Protein AF-A0A0P1EQ72-F1 (afdb_monomer)

Sequence (141 aa):
MHASHIEKLTSVGHQARLSSTFLGSDPQAQTVIGASVVSGPEPQHLLPGDLVRVVGQPTHDGIRAERLEAGLFAGAVGVVQVQGYYSEPQSSGLYKVLGSGLIAYSDQPEMIDPNTLVIRCGDGSGLIIVGSIDAFAQLGC

pLDDT: mean 71.51, std 16.47, range [27.61, 90.75]

Organism: NCBI:txid81569

Secondary structure (DSSP, 8-state):
----------SS---EEEEEEEEEE-TTS-EEETTEEEESSPPSS--TT-EEEEEEEE-SSEEEEEEEEE-SSSS----EEEEEEBPPPPTTSEEEBTTT--EEE-S-GGG--TTSEEEEEEETTEE-----TTS-SS---

Radius of gyration: 18.34 Å; Cα contacts (8 Å, |Δi|>4): 244; chains: 1; bounding box: 49×38×45 Å

Nearest PDB structures (foldseek):
  5doi-assembly4_H  TM=5.440E-01  e=5.039E+00  Tetrahymena thermophila
  6kz8-assembly2_B  TM=2.338E-01  e=7.023E+00  Arabidopsis thaliana

Foldseek 3Di:
DDDDDDDDPDDDFDWDKDKAFFQAADPVRFTDGPQAGEAADDDDDDDGQWIKMFIAGADPRHGDGPDIDTCPDVDRPFKDKDKAFKDQADPQQWIAGPPPPFIDGDPCSVPRDRPDIDIFMDGPNGTDDPPDPDPPPPDDD

Structure (mmCIF, N/CA/C/O backbone):
data_AF-A0A0P1EQ72-F1
#
_entry.id   AF-A0A0P1EQ72-F1
#
loop_
_atom_site.group_PDB
_atom_site.id
_atom_site.type_symbol
_atom_site.label_atom_id
_atom_site.label_alt_id
_atom_site.label_comp_id
_atom_site.label_asym_id
_atom_site.label_entity_id
_atom_site.label_seq_id
_atom_site.pdbx_PDB_ins_code
_atom_site.Cartn_x
_atom_site.Cartn_y
_atom_site.Cartn_z
_atom_site.occupancy
_atom_site.B_iso_or_equiv
_atom_site.auth_seq_id
_atom_site.auth_comp_id
_atom_site.auth_asym_id
_atom_site.auth_atom_id
_atom_site.pdbx_PDB_model_num
ATOM 1 N N . MET A 1 1 ? -13.780 -22.899 -19.562 1.00 32.88 1 MET A N 1
ATOM 2 C CA . MET A 1 1 ? -14.276 -23.155 -18.195 1.00 32.88 1 MET A CA 1
ATOM 3 C C . MET A 1 1 ? -14.200 -21.820 -17.463 1.00 32.88 1 MET A C 1
ATOM 5 O O . MET A 1 1 ? -13.111 -21.398 -17.107 1.00 32.88 1 MET A O 1
ATOM 9 N N . HIS A 1 2 ? -15.305 -21.072 -17.423 1.00 36.12 2 HIS A N 1
ATOM 10 C CA . HIS A 1 2 ? -15.363 -19.746 -16.801 1.00 36.12 2 HIS A CA 1
ATOM 11 C C . HIS A 1 2 ? -15.924 -19.873 -15.390 1.00 36.12 2 HIS A C 1
ATOM 13 O O . HIS A 1 2 ? -16.985 -20.464 -15.208 1.00 36.12 2 HIS A O 1
ATOM 19 N N . ALA A 1 3 ? -15.231 -19.285 -14.422 1.00 27.61 3 ALA A N 1
ATOM 20 C CA . ALA A 1 3 ? -15.772 -19.015 -13.102 1.00 27.61 3 ALA A CA 1
ATOM 21 C C . ALA A 1 3 ? -15.254 -17.647 -12.644 1.00 27.61 3 ALA A C 1
ATOM 23 O O . ALA A 1 3 ? -14.259 -17.543 -11.937 1.00 27.61 3 ALA A O 1
ATOM 24 N N . SER A 1 4 ? -15.924 -16.587 -13.090 1.00 31.20 4 SER A N 1
ATOM 25 C CA . SER A 1 4 ? -15.880 -15.297 -12.406 1.00 31.20 4 SER A CA 1
ATOM 26 C C . SER A 1 4 ? -17.220 -15.151 -11.703 1.00 31.20 4 SER A C 1
ATOM 28 O O . SER A 1 4 ? -18.251 -14.958 -12.344 1.00 31.20 4 SER A O 1
ATOM 30 N N . HIS A 1 5 ? -17.213 -15.340 -10.389 1.00 33.19 5 HIS A N 1
ATOM 31 C CA . HIS A 1 5 ? -18.367 -15.083 -9.543 1.00 33.19 5 HIS A CA 1
ATOM 32 C C . HIS A 1 5 ? -18.361 -13.593 -9.186 1.00 33.19 5 HIS A C 1
ATOM 34 O O . HIS A 1 5 ? -17.426 -13.119 -8.547 1.00 33.19 5 HIS A O 1
ATOM 40 N N . ILE A 1 6 ? -19.380 -12.851 -9.623 1.00 39.75 6 ILE A N 1
ATOM 41 C CA . ILE A 1 6 ? -19.658 -11.504 -9.115 1.00 39.75 6 ILE A CA 1
ATOM 42 C C . ILE A 1 6 ? -20.689 -11.679 -8.005 1.00 39.75 6 ILE A C 1
ATOM 44 O O . ILE A 1 6 ? -21.864 -11.932 -8.273 1.00 39.75 6 ILE A O 1
ATOM 48 N N . GLU A 1 7 ? -20.243 -11.573 -6.756 1.00 34.94 7 GLU A N 1
ATOM 49 C CA . GLU A 1 7 ? -21.139 -11.580 -5.606 1.00 34.94 7 GLU A CA 1
ATOM 50 C C . GLU A 1 7 ? -21.829 -10.215 -5.516 1.00 34.94 7 GLU A C 1
ATOM 52 O O . GLU A 1 7 ? -21.209 -9.177 -5.279 1.00 34.94 7 GLU A O 1
ATOM 57 N N . LYS A 1 8 ? -23.136 -10.200 -5.782 1.00 35.34 8 LYS A N 1
ATOM 58 C CA . LYS A 1 8 ? -23.970 -9.009 -5.645 1.00 35.34 8 LYS A CA 1
ATOM 59 C C . LYS A 1 8 ? -24.238 -8.821 -4.151 1.00 35.34 8 LYS A C 1
ATOM 61 O O . LYS A 1 8 ? -25.035 -9.564 -3.587 1.00 35.34 8 LYS A O 1
ATOM 66 N N . LEU A 1 9 ? -23.561 -7.860 -3.520 1.00 39.28 9 LEU A N 1
ATOM 67 C CA . LEU A 1 9 ? -23.727 -7.529 -2.099 1.00 39.28 9 LEU A CA 1
ATOM 68 C C . LEU A 1 9 ? -25.154 -7.016 -1.847 1.00 39.28 9 LEU A C 1
ATOM 70 O O . LEU A 1 9 ? -25.460 -5.833 -1.997 1.00 39.28 9 LEU A O 1
ATOM 74 N N . THR A 1 10 ? -26.066 -7.936 -1.534 1.00 40.81 10 THR A N 1
ATOM 75 C CA . THR A 1 10 ? -27.418 -7.623 -1.076 1.00 40.81 10 THR A CA 1
ATOM 76 C C . THR A 1 10 ? -27.347 -7.156 0.371 1.00 40.81 10 THR A C 1
ATOM 78 O O . THR A 1 10 ? -26.857 -7.874 1.240 1.00 40.81 10 THR A O 1
ATOM 81 N N . SER A 1 11 ? -27.846 -5.945 0.605 1.00 50.28 11 SER A N 1
ATOM 82 C CA . SER A 1 11 ? -27.813 -5.182 1.851 1.00 50.28 11 SER A CA 1
ATOM 83 C C . SER A 1 11 ? -28.295 -5.951 3.091 1.00 50.28 11 SER A C 1
ATOM 85 O O . SER A 1 11 ? -29.464 -5.858 3.468 1.00 50.28 11 SER A O 1
ATOM 87 N N . VAL A 1 12 ? -27.386 -6.648 3.776 1.00 46.81 12 VAL A N 1
ATOM 88 C CA . VAL A 1 12 ? -27.588 -7.118 5.155 1.00 46.81 12 VAL A CA 1
ATOM 89 C C . VAL A 1 12 ? -26.244 -7.073 5.901 1.00 46.81 12 VAL A C 1
ATOM 91 O O . VAL A 1 12 ? -25.397 -7.942 5.721 1.00 46.81 12 VAL A O 1
ATOM 94 N N . GLY A 1 13 ? -26.030 -6.017 6.698 1.00 52.97 13 GLY A N 1
ATOM 95 C CA . GLY A 1 13 ? -25.017 -5.929 7.769 1.00 52.97 13 GLY A CA 1
ATOM 96 C C . GLY A 1 13 ? -23.598 -6.405 7.432 1.00 52.97 13 GLY A C 1
ATOM 97 O O . GLY A 1 13 ? -23.091 -7.317 8.081 1.00 52.97 13 GLY A O 1
ATOM 98 N N . HIS A 1 14 ? -22.962 -5.839 6.406 1.00 61.56 14 HIS A N 1
ATOM 99 C CA . HIS A 1 14 ? -21.649 -6.305 5.961 1.00 61.56 14 HIS A CA 1
ATOM 100 C C . HIS A 1 14 ? -20.539 -5.857 6.912 1.00 61.56 14 HIS A C 1
ATOM 102 O O . HIS A 1 14 ? -20.128 -4.700 6.911 1.00 61.56 14 HIS A O 1
ATOM 108 N N . GLN A 1 15 ? -20.037 -6.809 7.698 1.00 73.81 15 GLN A N 1
ATOM 109 C CA . GLN A 1 15 ? -18.789 -6.664 8.434 1.00 73.81 15 GLN A CA 1
ATOM 110 C C . GLN A 1 15 ? -17.645 -6.439 7.429 1.00 73.81 15 GLN A C 1
ATOM 112 O O . GLN A 1 15 ? -17.356 -7.296 6.592 1.00 73.81 15 GLN A O 1
ATOM 117 N N . ALA A 1 16 ? -17.004 -5.279 7.499 1.00 77.19 16 ALA A N 1
ATOM 118 C CA . ALA A 1 16 ? -15.842 -4.920 6.709 1.00 77.19 16 ALA A CA 1
ATOM 119 C C . ALA A 1 16 ? -14.574 -5.584 7.262 1.00 77.19 16 ALA A C 1
ATOM 121 O O . ALA A 1 16 ? -14.404 -5.752 8.475 1.00 77.19 16 ALA A O 1
ATOM 122 N N . ARG A 1 17 ? -13.673 -5.964 6.352 1.00 79.56 17 ARG A N 1
ATOM 123 C CA . ARG A 1 17 ? -12.369 -6.556 6.665 1.00 79.56 17 ARG A CA 1
ATOM 124 C C . ARG A 1 17 ? -11.284 -5.837 5.873 1.00 79.56 17 ARG A C 1
ATOM 126 O O . ARG A 1 17 ? -11.431 -5.657 4.669 1.00 79.56 17 ARG A O 1
ATOM 133 N N . LEU A 1 18 ? -10.205 -5.466 6.549 1.00 74.62 18 LEU A N 1
ATOM 134 C CA . LEU A 1 18 ? -9.045 -4.776 5.989 1.00 74.62 18 LEU A CA 1
ATOM 135 C C . LEU A 1 18 ? -7.782 -5.493 6.461 1.00 74.62 18 LEU A C 1
ATOM 137 O O . LEU A 1 18 ? -7.637 -5.722 7.654 1.00 74.62 18 LEU A O 1
ATOM 141 N N . SER A 1 19 ? -6.872 -5.821 5.549 1.00 79.44 19 SER A N 1
ATOM 142 C CA . SER A 1 19 ? -5.529 -6.303 5.885 1.00 79.44 19 SER A CA 1
ATOM 143 C C . SER A 1 19 ? -4.524 -5.380 5.220 1.00 79.44 19 SER A C 1
ATOM 145 O O . SER A 1 19 ? -4.486 -5.319 3.993 1.00 79.44 19 SER A O 1
ATOM 147 N N . SER A 1 20 ? -3.761 -4.625 6.004 1.00 76.25 20 SER A N 1
ATOM 148 C CA . SER A 1 20 ? -2.787 -3.672 5.472 1.00 76.25 20 SER A CA 1
ATOM 149 C C . SER A 1 20 ? -1.744 -3.301 6.523 1.00 76.25 20 SER A C 1
ATOM 151 O O . SER A 1 20 ? -1.845 -3.670 7.692 1.00 76.25 20 SER A O 1
ATOM 153 N N . THR A 1 21 ? -0.729 -2.568 6.092 1.00 73.31 21 THR A N 1
ATOM 154 C CA . THR A 1 21 ? 0.345 -2.054 6.934 1.00 73.31 21 THR A CA 1
ATOM 155 C C . THR A 1 21 ? -0.124 -0.861 7.765 1.00 73.31 21 THR A C 1
ATOM 157 O O . THR A 1 21 ? -0.802 0.033 7.250 1.00 73.31 21 THR A O 1
ATOM 160 N N . PHE A 1 22 ? 0.248 -0.830 9.042 1.00 76.56 22 PHE A N 1
ATOM 161 C CA . PHE A 1 22 ? 0.115 0.339 9.901 1.00 76.56 22 PHE A CA 1
ATOM 162 C C . PHE A 1 22 ? 1.193 1.364 9.543 1.00 76.56 22 PHE A C 1
ATOM 164 O O . PHE A 1 22 ? 2.381 1.047 9.545 1.00 76.56 22 PHE A O 1
ATOM 171 N N . LEU A 1 23 ? 0.787 2.592 9.223 1.00 70.88 23 LEU A N 1
ATOM 172 C CA . LEU A 1 23 ? 1.709 3.661 8.812 1.00 70.88 23 LEU A CA 1
ATOM 173 C C . LEU A 1 23 ? 1.938 4.709 9.911 1.00 70.88 23 LEU A C 1
ATOM 175 O O . LEU A 1 23 ? 2.716 5.639 9.717 1.00 70.88 23 LEU A O 1
ATOM 179 N N . GLY A 1 24 ? 1.290 4.551 11.066 1.00 75.12 24 GLY A N 1
ATOM 180 C CA . GLY A 1 24 ? 1.225 5.568 12.111 1.00 75.12 24 GLY A CA 1
ATOM 181 C C . GLY A 1 24 ? -0.145 6.240 12.171 1.00 75.12 24 GLY A C 1
ATOM 182 O O . GLY A 1 24 ? -1.110 5.805 11.535 1.00 75.12 24 GLY A O 1
ATOM 183 N N . SER A 1 25 ? -0.224 7.304 12.966 1.00 77.12 25 SER A N 1
ATOM 184 C CA . SER A 1 25 ? -1.411 8.152 13.016 1.00 77.12 25 SER A CA 1
ATOM 185 C C . SER A 1 25 ? -1.347 9.253 11.960 1.00 77.12 25 SER A C 1
ATOM 187 O O . SER A 1 25 ? -0.264 9.724 11.607 1.00 77.12 25 SER A O 1
ATOM 189 N N . ASP A 1 26 ? -2.503 9.685 11.467 1.00 76.50 26 ASP A N 1
ATOM 190 C CA . ASP A 1 26 ? -2.605 10.844 10.583 1.00 76.50 26 ASP A CA 1
ATOM 191 C C . ASP A 1 26 ? -2.325 12.171 11.337 1.00 76.50 26 ASP A C 1
ATOM 193 O O . ASP A 1 26 ? -2.158 12.181 12.564 1.00 76.50 26 ASP A O 1
ATOM 197 N N . PRO A 1 27 ? -2.292 13.327 10.644 1.00 73.69 27 PRO A N 1
ATOM 198 C CA . PRO A 1 27 ? -2.121 14.632 11.290 1.00 73.69 27 PRO A CA 1
ATOM 199 C C . PRO A 1 27 ? -3.219 15.002 12.305 1.00 73.69 27 PRO A C 1
ATOM 201 O O . PRO A 1 27 ? -3.039 15.947 13.071 1.00 73.69 27 PRO A O 1
ATOM 204 N N . GLN A 1 28 ? -4.349 14.289 12.312 1.00 81.12 28 GLN A N 1
ATOM 205 C CA . GLN A 1 28 ? -5.457 14.440 13.260 1.00 81.12 28 GLN A CA 1
ATOM 206 C C . GLN A 1 28 ? -5.383 13.417 14.411 1.00 81.12 28 GLN A C 1
ATOM 208 O O . GLN A 1 28 ? -6.327 13.304 15.193 1.00 81.12 28 GLN A O 1
ATOM 213 N N . ALA A 1 29 ? -4.257 12.705 14.536 1.00 78.38 29 ALA A N 1
ATOM 214 C CA . ALA A 1 29 ? -3.998 11.651 15.512 1.00 78.38 29 ALA A CA 1
ATOM 215 C C . ALA A 1 29 ? -4.909 10.410 15.387 1.00 78.38 29 ALA A C 1
ATOM 217 O O . ALA A 1 29 ? -5.016 9.623 16.327 1.00 78.38 29 ALA A O 1
ATOM 218 N N . GLN A 1 30 ? -5.526 10.184 14.228 1.00 81.50 30 GLN A N 1
ATOM 219 C CA . GLN A 1 30 ? -6.320 8.991 13.939 1.00 81.50 30 GLN A CA 1
ATOM 220 C C . GLN A 1 30 ? -5.427 7.837 13.486 1.00 81.50 30 GLN A C 1
ATOM 222 O O . GLN A 1 30 ? -4.501 8.033 12.706 1.00 81.50 30 GLN A O 1
ATOM 227 N N . THR A 1 31 ? -5.720 6.614 13.934 1.00 81.62 31 THR A N 1
ATOM 228 C CA . THR A 1 31 ? -4.999 5.412 13.485 1.00 81.62 31 THR A CA 1
ATOM 229 C C . THR A 1 31 ? -5.295 5.144 12.010 1.00 81.62 31 THR A C 1
ATOM 231 O O . THR A 1 31 ? -6.457 4.974 11.633 1.00 81.62 31 THR A O 1
ATOM 234 N N . VAL A 1 32 ? -4.249 5.052 11.182 1.00 81.00 32 VAL A N 1
ATOM 235 C CA . VAL A 1 32 ? -4.376 4.745 9.751 1.00 81.00 32 VAL A CA 1
ATOM 236 C C . VAL A 1 32 ? -3.704 3.417 9.426 1.00 81.00 32 VAL A C 1
ATOM 238 O O . VAL A 1 32 ? -2.525 3.191 9.707 1.00 81.00 32 VAL A O 1
ATOM 241 N N . ILE A 1 33 ? -4.473 2.527 8.800 1.00 77.38 33 ILE A N 1
ATOM 242 C CA . ILE A 1 33 ? -4.000 1.232 8.307 1.00 77.38 33 ILE A CA 1
ATOM 243 C C . ILE A 1 33 ? -4.233 1.211 6.793 1.00 77.38 33 ILE A C 1
ATOM 245 O O . ILE A 1 33 ? -5.367 1.289 6.319 1.00 77.38 33 ILE A O 1
ATOM 249 N N . GLY A 1 34 ? -3.147 1.166 6.016 1.00 75.69 34 GLY A N 1
ATOM 250 C CA . GLY A 1 34 ? -3.189 1.419 4.573 1.00 75.69 34 GLY A CA 1
ATOM 251 C C . GLY A 1 34 ? -3.650 2.841 4.253 1.00 75.69 34 GLY A C 1
ATOM 252 O O . GLY A 1 34 ? -2.966 3.802 4.584 1.00 75.69 34 GLY A O 1
ATOM 253 N N . ALA A 1 35 ? -4.812 2.963 3.608 1.00 74.06 35 ALA A N 1
ATOM 254 C CA . ALA A 1 35 ? -5.450 4.240 3.271 1.00 74.06 35 ALA A CA 1
ATOM 255 C C . ALA A 1 35 ? -6.801 4.440 3.985 1.00 74.06 35 ALA A C 1
ATOM 257 O O . ALA A 1 35 ? -7.599 5.278 3.573 1.00 74.06 35 ALA A O 1
ATOM 258 N N . SER A 1 36 ? -7.095 3.641 5.015 1.00 76.44 36 SER A N 1
ATOM 259 C CA . SER A 1 36 ? -8.369 3.692 5.736 1.00 76.44 36 SER A CA 1
ATOM 260 C C . SER A 1 36 ? -8.176 4.194 7.160 1.00 76.44 36 SER A C 1
ATOM 262 O O . SER A 1 36 ? -7.288 3.720 7.875 1.00 76.44 36 SER A O 1
ATOM 264 N N . VAL A 1 37 ? -9.054 5.107 7.584 1.00 84.44 37 VAL A N 1
ATOM 265 C CA . VAL A 1 37 ? -9.148 5.523 8.984 1.00 84.44 37 VAL A CA 1
ATOM 266 C C . VAL A 1 37 ? -9.739 4.373 9.788 1.00 84.44 37 VAL A C 1
ATOM 268 O O . VAL A 1 37 ? -10.822 3.863 9.476 1.00 84.44 37 VAL A O 1
ATOM 271 N N . VAL A 1 38 ? -9.030 3.959 10.833 1.00 83.81 38 VAL A N 1
ATOM 272 C CA . VAL A 1 38 ? -9.477 2.905 11.739 1.00 83.81 38 VAL A CA 1
ATOM 273 C C . VAL A 1 38 ? -9.830 3.525 13.081 1.00 83.81 38 VAL A C 1
ATOM 275 O O . VAL A 1 38 ? -8.996 4.115 13.759 1.00 83.81 38 VAL A O 1
ATOM 278 N N . SER A 1 39 ? -11.098 3.389 13.458 1.00 86.25 39 SER A N 1
ATOM 279 C CA . SER A 1 39 ? -11.637 3.858 14.740 1.00 86.25 39 SER A CA 1
ATOM 280 C C . SER A 1 39 ? -12.046 2.673 15.615 1.00 86.25 39 SER A C 1
ATOM 282 O O . SER A 1 39 ? -12.359 1.609 15.088 1.00 86.25 39 SER A O 1
ATOM 284 N N . GLY A 1 40 ? -12.086 2.839 16.938 1.00 84.31 40 GLY A N 1
ATOM 285 C CA . GLY A 1 40 ? -12.459 1.773 17.878 1.00 84.31 40 GLY A CA 1
ATOM 286 C C . GLY A 1 40 ? -11.288 1.374 18.785 1.00 84.31 40 GLY A C 1
ATOM 287 O O . GLY A 1 40 ? -10.700 2.275 19.379 1.00 84.31 40 GLY A O 1
ATOM 288 N N . PRO A 1 41 ? -10.973 0.074 18.961 1.00 75.12 41 PRO A N 1
ATOM 289 C CA . PRO A 1 41 ? -9.883 -0.363 19.826 1.00 75.12 41 PRO A CA 1
ATOM 290 C C . PRO A 1 41 ? -8.548 0.224 19.363 1.00 75.12 41 PRO A C 1
ATOM 292 O O . PRO A 1 41 ? -8.126 0.006 18.226 1.00 75.12 41 PRO A O 1
ATOM 295 N N . GLU A 1 42 ? -7.887 0.947 20.266 1.00 71.88 42 GLU A N 1
ATOM 296 C CA . GLU A 1 42 ? -6.559 1.490 20.012 1.00 71.88 42 GLU A CA 1
ATOM 297 C C . GLU A 1 42 ? -5.509 0.375 20.092 1.00 71.88 42 GLU A C 1
ATOM 299 O O . GLU A 1 42 ? -5.443 -0.351 21.093 1.00 71.88 42 GLU A O 1
ATOM 304 N N . PRO A 1 43 ? -4.682 0.215 19.052 1.00 69.81 43 PRO A N 1
ATOM 305 C CA . PRO A 1 43 ? -3.618 -0.765 19.073 1.00 69.81 43 PRO A CA 1
ATOM 306 C C . PRO A 1 43 ? -2.534 -0.382 20.086 1.00 69.81 43 PRO A C 1
ATOM 308 O O . PRO A 1 43 ? -1.909 0.672 19.989 1.00 69.81 43 PRO A O 1
ATOM 311 N N . GLN A 1 44 ? -2.258 -1.279 21.030 1.00 68.00 44 GLN A N 1
ATOM 312 C CA . GLN A 1 44 ? -1.105 -1.167 21.918 1.00 68.00 44 GLN A CA 1
ATOM 313 C C . GLN A 1 44 ? 0.074 -1.889 21.256 1.00 68.00 44 GLN A C 1
ATOM 315 O O . GLN A 1 44 ? -0.063 -3.041 20.855 1.00 68.00 44 GLN A O 1
ATOM 320 N N . HIS A 1 45 ? 1.223 -1.215 21.147 1.00 71.94 45 HIS A N 1
ATOM 321 C CA . HIS A 1 45 ? 2.481 -1.759 20.605 1.00 71.94 45 HIS A CA 1
ATOM 322 C C . HIS A 1 45 ? 2.577 -1.952 19.081 1.00 71.94 45 HIS A C 1
ATOM 324 O O . HIS A 1 45 ? 3.450 -2.693 18.642 1.00 71.94 45 HIS A O 1
ATOM 330 N N . LEU A 1 46 ? 1.753 -1.278 18.271 1.00 76.56 46 LEU A N 1
ATOM 331 C CA . LEU A 1 46 ? 2.015 -1.233 16.829 1.00 76.56 46 LEU A CA 1
ATOM 332 C C . LEU A 1 46 ? 3.170 -0.288 16.501 1.00 76.56 46 LEU A C 1
ATOM 334 O O . LEU A 1 46 ? 3.216 0.852 16.970 1.00 76.56 46 LEU A O 1
ATOM 338 N N . LEU A 1 47 ? 4.060 -0.754 15.635 1.00 75.88 47 LEU A N 1
ATOM 339 C CA . LEU A 1 47 ? 5.121 0.031 15.027 1.00 75.88 47 LEU A CA 1
ATOM 340 C C . LEU A 1 47 ? 4.800 0.281 13.548 1.00 75.88 47 LEU A C 1
ATOM 342 O O . LEU A 1 47 ? 4.229 -0.591 12.886 1.00 75.88 47 LEU A O 1
ATOM 346 N N . PRO A 1 48 ? 5.148 1.458 12.994 1.00 74.94 48 PRO A N 1
ATOM 347 C CA . PRO A 1 48 ? 5.030 1.690 11.559 1.00 74.94 48 PRO A CA 1
ATOM 348 C C . PRO A 1 48 ? 5.716 0.569 10.764 1.00 74.94 48 PRO A C 1
ATOM 350 O O . PRO A 1 48 ? 6.877 0.252 11.019 1.00 74.94 48 PRO A O 1
ATOM 353 N N . GLY A 1 49 ? 4.997 -0.033 9.816 1.00 67.19 49 GLY A N 1
ATOM 354 C CA . GLY A 1 49 ? 5.447 -1.211 9.067 1.00 67.19 49 GLY A CA 1
ATOM 355 C C . GLY A 1 49 ? 4.803 -2.533 9.503 1.00 67.19 49 GLY A C 1
ATOM 356 O O . GLY A 1 49 ? 4.837 -3.495 8.736 1.00 67.19 49 GLY A O 1
ATOM 357 N N . ASP A 1 50 ? 4.161 -2.586 10.672 1.00 70.38 50 ASP A N 1
ATOM 358 C CA . ASP A 1 50 ? 3.461 -3.788 11.127 1.00 70.38 50 ASP A CA 1
ATOM 359 C C . ASP A 1 50 ? 2.248 -4.096 10.249 1.00 70.38 50 ASP A C 1
ATOM 361 O O . ASP A 1 50 ? 1.455 -3.213 9.911 1.00 70.38 50 ASP A O 1
ATOM 365 N N . LEU A 1 51 ? 2.065 -5.373 9.906 1.00 72.88 51 LEU A N 1
ATOM 366 C CA . LEU A 1 51 ? 0.866 -5.812 9.206 1.00 72.88 51 LEU A CA 1
ATOM 367 C C . LEU A 1 51 ? -0.271 -6.065 10.194 1.00 72.88 51 LEU A C 1
ATOM 369 O O . LEU A 1 51 ? -0.128 -6.814 11.165 1.00 72.88 51 LEU A O 1
ATOM 373 N N . VAL A 1 52 ? -1.426 -5.485 9.882 1.00 77.06 52 VAL A N 1
ATOM 374 C CA . VAL A 1 52 ? -2.610 -5.517 10.728 1.00 77.06 52 VAL A CA 1
ATOM 375 C C . VAL A 1 52 ? -3.817 -5.987 9.935 1.00 77.06 52 VAL A C 1
ATOM 377 O O . VAL A 1 52 ? -4.043 -5.561 8.801 1.00 77.06 52 VAL A O 1
ATOM 380 N N . ARG A 1 53 ? -4.634 -6.836 10.560 1.00 82.19 53 ARG A N 1
ATOM 381 C CA . ARG A 1 53 ? -5.968 -7.190 10.078 1.00 82.19 53 ARG A CA 1
ATOM 382 C C . ARG A 1 53 ? -7.018 -6.579 10.985 1.00 82.19 53 ARG A C 1
ATOM 384 O O . ARG A 1 53 ? -7.037 -6.809 12.189 1.00 82.19 53 ARG A O 1
ATOM 391 N N . VAL A 1 54 ? -7.913 -5.820 10.379 1.00 83.19 54 VAL A N 1
ATOM 392 C CA . VAL A 1 54 ? -9.016 -5.127 11.027 1.00 83.19 54 VAL A CA 1
ATOM 393 C C . VAL A 1 54 ? -10.319 -5.749 10.560 1.00 83.19 54 VAL A C 1
ATOM 395 O O . VAL A 1 54 ? -10.535 -5.956 9.366 1.00 83.19 54 VAL A O 1
ATOM 398 N N . VAL A 1 55 ? -11.196 -6.043 11.510 1.00 84.62 55 VAL A N 1
ATOM 399 C CA . VAL A 1 55 ? -12.543 -6.553 11.263 1.00 84.62 55 VAL A CA 1
ATOM 400 C C . VAL A 1 55 ? -13.524 -5.660 12.010 1.00 84.62 55 VAL A C 1
ATOM 402 O O . VAL A 1 55 ? -13.321 -5.382 13.192 1.00 84.62 55 VAL A O 1
ATOM 405 N N . GLY A 1 56 ? -14.577 -5.192 11.344 1.00 88.00 56 GLY A N 1
ATOM 406 C CA . GLY A 1 56 ? -15.553 -4.307 11.975 1.00 88.00 56 GLY A CA 1
ATOM 407 C C . GLY A 1 56 ? -16.639 -3.813 11.030 1.00 88.00 56 GLY A C 1
ATOM 408 O O . GLY A 1 56 ? -16.975 -4.496 10.072 1.00 88.00 56 GLY A O 1
ATOM 409 N N . GLN A 1 57 ? -17.198 -2.634 11.288 1.00 88.38 57 GLN A N 1
ATOM 410 C CA . GLN A 1 57 ? -18.243 -2.038 10.449 1.00 88.38 57 GLN A CA 1
ATOM 411 C C . GLN A 1 57 ? -17.644 -0.988 9.505 1.00 88.38 57 GLN A C 1
ATOM 413 O O . GLN A 1 57 ? -16.831 -0.176 9.957 1.00 88.38 57 GLN A O 1
ATOM 418 N N . PRO A 1 58 ? -18.033 -0.956 8.219 1.00 82.56 58 PRO A N 1
ATOM 419 C CA . PRO A 1 58 ? -17.605 0.1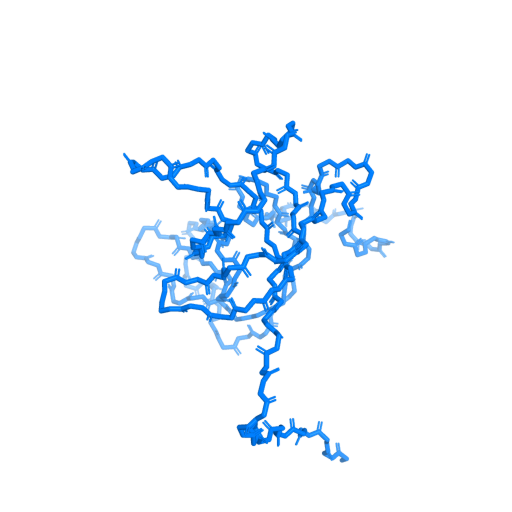00 7.313 1.00 82.56 58 PRO A CA 1
ATOM 420 C C . PRO A 1 58 ? -18.162 1.454 7.768 1.00 82.56 58 PRO A C 1
ATOM 422 O O . PRO A 1 58 ? -19.301 1.559 8.228 1.00 82.56 58 PRO A O 1
ATOM 425 N N . THR A 1 59 ? -17.361 2.501 7.623 1.00 81.75 59 THR A N 1
ATOM 426 C CA . THR A 1 59 ? -17.752 3.901 7.811 1.00 81.75 59 THR A CA 1
ATOM 427 C C . THR A 1 59 ? -17.492 4.677 6.519 1.00 81.75 59 THR A C 1
ATOM 429 O O . THR A 1 59 ? -16.939 4.135 5.566 1.00 81.75 59 THR A O 1
ATOM 432 N N . HIS A 1 60 ? -17.904 5.946 6.468 1.00 77.44 60 HIS A N 1
ATOM 433 C CA . HIS A 1 60 ? -17.642 6.806 5.308 1.00 77.44 60 HIS A CA 1
ATOM 434 C C . HIS A 1 60 ? -16.135 6.949 5.016 1.00 77.44 60 HIS A C 1
ATOM 436 O O . HIS A 1 60 ? -15.734 6.924 3.857 1.00 77.44 60 HIS A O 1
ATOM 442 N N . ASP A 1 61 ? -15.312 7.019 6.068 1.00 75.62 61 ASP A N 1
ATOM 443 C CA . ASP A 1 61 ? -13.873 7.306 5.967 1.00 75.62 61 ASP A CA 1
ATOM 444 C C . ASP A 1 61 ? -12.976 6.075 6.224 1.00 75.62 61 ASP A C 1
ATOM 446 O O . ASP A 1 61 ? -11.746 6.169 6.202 1.00 75.62 61 ASP A O 1
ATOM 450 N N . GLY A 1 62 ? -13.564 4.899 6.478 1.00 83.69 62 GLY A N 1
ATOM 451 C CA . GLY A 1 62 ? -12.801 3.676 6.730 1.00 83.69 62 GLY A CA 1
ATOM 452 C C . GLY A 1 62 ? -13.579 2.582 7.455 1.00 83.69 62 GLY A C 1
ATOM 453 O O . GLY A 1 62 ? -14.616 2.117 6.981 1.00 83.69 62 GLY A O 1
ATOM 454 N N . ILE A 1 63 ? -13.043 2.110 8.583 1.00 85.56 63 ILE A N 1
ATOM 455 C CA . ILE A 1 63 ? -13.618 1.012 9.370 1.00 85.56 63 ILE A CA 1
ATOM 456 C C . ILE A 1 63 ? -13.686 1.398 10.849 1.00 85.56 63 ILE A C 1
ATOM 458 O O . ILE A 1 63 ? -12.704 1.824 11.457 1.00 85.56 63 ILE A O 1
ATOM 462 N N . ARG A 1 64 ? -14.848 1.171 11.467 1.00 87.75 64 ARG A N 1
ATOM 463 C CA . ARG A 1 64 ? -14.959 1.051 12.922 1.00 87.75 64 ARG A CA 1
ATOM 464 C C . ARG A 1 64 ? -14.617 -0.379 13.308 1.00 87.75 64 ARG A C 1
ATOM 466 O O . ARG A 1 64 ? -15.431 -1.279 13.116 1.00 87.75 64 ARG A O 1
ATOM 473 N N . ALA A 1 65 ? -13.416 -0.579 13.826 1.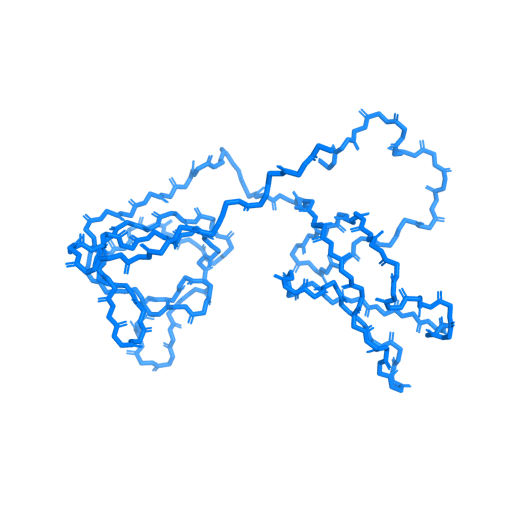00 86.62 65 ALA A N 1
ATOM 474 C CA . ALA A 1 65 ? -12.900 -1.871 14.226 1.00 86.62 65 ALA A CA 1
ATOM 475 C C . ALA A 1 65 ? -13.678 -2.431 15.426 1.00 86.62 65 ALA A C 1
ATOM 477 O O . ALA A 1 65 ? -13.873 -1.771 16.443 1.00 86.62 65 ALA A O 1
ATOM 478 N N . GLU A 1 66 ? -14.104 -3.681 15.300 1.00 88.25 66 GLU A N 1
ATOM 479 C CA . GLU A 1 66 ? -14.557 -4.525 16.410 1.00 88.25 66 GLU A CA 1
ATOM 480 C C . GLU A 1 66 ? -13.399 -5.400 16.907 1.00 88.25 66 GLU A C 1
ATOM 482 O O . GLU A 1 66 ? -13.335 -5.772 18.077 1.00 88.25 66 GLU A O 1
ATOM 487 N N . ARG A 1 67 ? -12.470 -5.732 16.002 1.00 81.38 67 ARG A N 1
ATOM 488 C CA . ARG A 1 67 ? -11.281 -6.534 16.267 1.00 81.38 67 ARG A CA 1
ATOM 489 C C . ARG A 1 67 ? -10.109 -6.039 15.430 1.00 81.38 67 ARG A C 1
ATOM 491 O O . ARG A 1 67 ? -10.261 -5.768 14.239 1.00 81.38 67 ARG A O 1
ATOM 498 N N . LEU A 1 68 ? -8.944 -5.995 16.063 1.00 82.38 68 LEU A N 1
ATOM 499 C CA . LEU A 1 68 ? -7.665 -5.689 15.442 1.00 82.38 68 LEU A CA 1
ATOM 500 C C . LEU A 1 68 ? -6.690 -6.814 15.792 1.00 82.38 68 LEU A C 1
ATOM 502 O O . LEU A 1 68 ? -6.557 -7.187 16.955 1.00 82.38 68 LEU A O 1
ATOM 506 N N . GLU A 1 69 ? -6.050 -7.380 14.779 1.00 81.62 69 GLU A N 1
ATOM 507 C CA . GLU A 1 69 ? -5.061 -8.444 14.914 1.00 81.62 69 GLU A CA 1
ATOM 508 C C . GLU A 1 69 ? -3.736 -7.964 14.326 1.00 81.62 69 GLU A C 1
ATOM 510 O O . GLU A 1 69 ? -3.664 -7.614 13.147 1.00 81.62 69 GLU A O 1
ATOM 515 N N . ALA A 1 7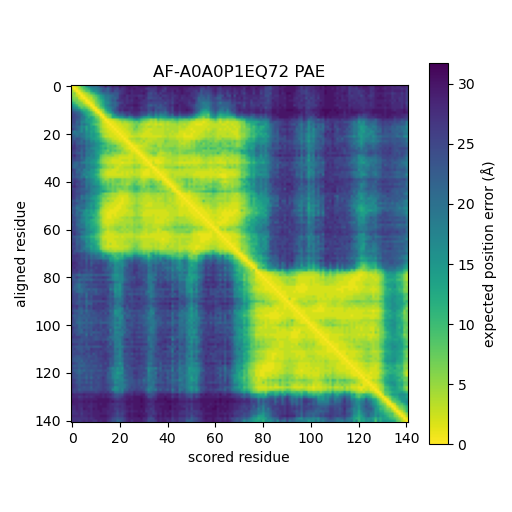0 ? -2.702 -7.947 15.160 1.00 73.44 70 ALA A N 1
ATOM 516 C CA . ALA A 1 70 ? -1.330 -7.619 14.796 1.00 73.44 70 ALA A CA 1
ATOM 517 C C . ALA A 1 70 ? -0.459 -8.882 14.855 1.00 73.44 70 ALA A C 1
ATOM 519 O O . ALA A 1 70 ? -0.846 -9.873 15.478 1.00 73.44 70 ALA A O 1
ATOM 520 N N . GLY A 1 71 ? 0.711 -8.864 14.213 1.00 61.56 71 GLY A N 1
ATOM 521 C CA . GLY A 1 71 ? 1.618 -10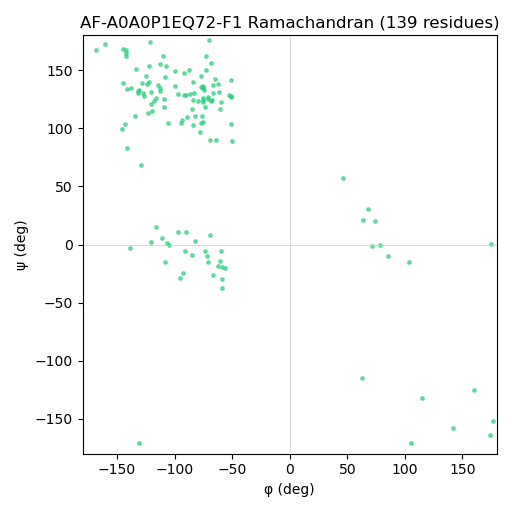.019 14.237 1.00 61.56 71 GLY A CA 1
ATOM 522 C C . GLY A 1 71 ? 1.073 -11.236 13.482 1.00 61.56 71 GLY A C 1
ATOM 523 O O . GLY A 1 71 ? 1.385 -12.372 13.827 1.00 61.56 71 GLY A O 1
ATOM 524 N N . LEU A 1 72 ? 0.266 -11.006 12.435 1.00 58.88 72 LEU A N 1
ATOM 525 C CA . LEU A 1 72 ? -0.201 -12.058 11.512 1.00 58.88 72 LEU A CA 1
ATOM 526 C C . LEU A 1 72 ? 0.963 -12.826 10.869 1.00 58.88 72 LEU A C 1
ATOM 528 O O . LEU A 1 72 ? 0.790 -13.949 10.404 1.00 58.88 72 LEU A O 1
ATOM 532 N N . PHE A 1 73 ? 2.142 -12.210 10.879 1.00 54.16 73 PHE A N 1
ATOM 533 C CA . PHE A 1 73 ? 3.420 -12.798 10.538 1.00 54.16 73 PHE A CA 1
ATOM 534 C C . PHE A 1 73 ? 4.350 -12.649 11.747 1.00 54.16 73 PHE A C 1
ATOM 536 O O . PHE A 1 73 ? 4.360 -11.607 12.400 1.00 54.16 73 PHE A O 1
ATOM 543 N N . ALA A 1 74 ? 5.142 -13.682 12.048 1.00 46.56 74 ALA A N 1
ATOM 544 C CA . ALA A 1 74 ? 6.057 -13.715 13.198 1.00 46.56 74 ALA A CA 1
ATOM 545 C C . ALA A 1 74 ? 7.269 -12.755 13.075 1.00 46.56 74 ALA A C 1
ATOM 547 O O . ALA A 1 74 ? 8.189 -12.807 13.888 1.00 46.56 74 ALA A O 1
ATOM 548 N N . GLY A 1 75 ? 7.280 -11.892 12.056 1.00 48.97 75 GLY A N 1
ATOM 549 C CA . GLY A 1 75 ? 8.294 -10.883 11.771 1.00 48.97 75 GLY A CA 1
ATOM 550 C C . GLY A 1 75 ? 7.798 -9.913 10.695 1.00 48.97 75 GLY A C 1
ATOM 551 O O . GLY A 1 75 ? 6.782 -10.176 10.046 1.00 48.97 75 GLY A O 1
ATOM 552 N N . ALA A 1 76 ? 8.508 -8.795 10.509 1.00 52.72 76 ALA A N 1
ATOM 553 C CA . ALA A 1 76 ? 8.238 -7.867 9.413 1.00 52.72 76 ALA A CA 1
ATOM 554 C C . ALA A 1 76 ? 8.231 -8.643 8.088 1.00 52.72 76 ALA A C 1
ATOM 556 O O . ALA A 1 76 ? 9.161 -9.406 7.814 1.00 52.72 76 ALA A O 1
ATOM 557 N N . VAL A 1 77 ? 7.176 -8.482 7.285 1.00 57.41 77 VAL A N 1
ATOM 558 C CA . VAL A 1 77 ? 7.087 -9.110 5.962 1.00 57.41 77 VAL A CA 1
ATOM 559 C C . VAL A 1 77 ? 8.124 -8.424 5.079 1.00 57.41 77 VAL A C 1
ATOM 561 O O . VAL A 1 77 ? 7.868 -7.371 4.504 1.00 57.41 77 VAL A O 1
ATOM 564 N N . GLY A 1 78 ? 9.339 -8.975 5.066 1.00 63.09 78 GLY A N 1
ATOM 565 C CA .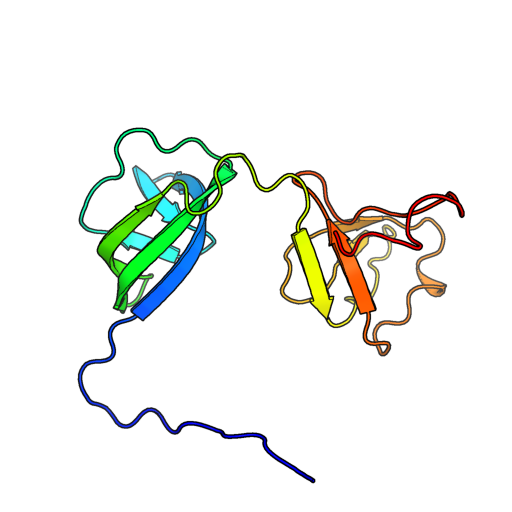 GLY A 1 78 ? 10.490 -8.362 4.408 1.00 63.09 78 GLY A CA 1
ATOM 566 C C . GLY A 1 78 ? 10.345 -8.312 2.891 1.00 63.09 78 GLY A C 1
ATOM 567 O O . GLY A 1 78 ? 10.917 -7.431 2.261 1.00 63.09 78 GLY A O 1
ATOM 568 N N . VAL A 1 79 ? 9.559 -9.226 2.315 1.00 72.75 79 VAL A N 1
ATOM 569 C CA . VAL A 1 79 ? 9.292 -9.294 0.880 1.00 72.75 79 VAL A CA 1
ATOM 570 C C . VAL A 1 79 ? 7.830 -9.671 0.657 1.00 72.75 79 VAL A C 1
ATOM 572 O O . VAL A 1 79 ? 7.314 -10.600 1.275 1.00 72.75 79 VAL A O 1
ATOM 575 N N . VAL A 1 80 ? 7.158 -8.953 -0.237 1.00 74.19 80 VAL A N 1
ATOM 576 C CA . VAL A 1 80 ? 5.794 -9.236 -0.686 1.00 74.19 80 VAL A CA 1
ATOM 577 C C . VAL A 1 80 ? 5.797 -9.614 -2.159 1.00 74.19 80 VAL A C 1
ATOM 579 O O . VAL A 1 80 ? 6.459 -8.977 -2.979 1.00 74.19 80 VAL A O 1
ATOM 582 N N . GLN A 1 81 ? 5.021 -10.636 -2.508 1.00 81.25 81 GLN A N 1
ATOM 583 C CA . GLN A 1 81 ? 4.729 -10.965 -3.897 1.00 81.25 81 GLN A CA 1
ATOM 584 C C . GLN A 1 81 ? 3.522 -10.157 -4.367 1.00 81.25 81 GLN A C 1
ATOM 586 O O . GLN A 1 81 ? 2.471 -10.157 -3.729 1.00 81.25 81 GLN A O 1
ATOM 591 N N . VAL A 1 82 ? 3.657 -9.499 -5.512 1.00 80.31 82 VAL A N 1
ATOM 592 C CA . VAL A 1 82 ? 2.584 -8.736 -6.144 1.00 80.31 82 VAL A CA 1
ATOM 593 C C . VAL A 1 82 ? 2.364 -9.231 -7.562 1.00 80.31 82 VAL A C 1
ATOM 595 O O . VAL A 1 82 ? 3.313 -9.506 -8.296 1.00 80.31 82 VAL A O 1
ATOM 598 N N . GLN A 1 83 ? 1.097 -9.344 -7.945 1.00 85.06 83 GLN A N 1
ATOM 599 C CA . GLN A 1 83 ? 0.682 -9.686 -9.297 1.00 85.06 83 GLN A CA 1
ATOM 600 C C . GLN A 1 83 ? -0.185 -8.559 -9.844 1.00 85.06 83 GLN A C 1
ATOM 602 O O . GLN A 1 83 ? -1.116 -8.112 -9.176 1.00 85.06 83 GLN A O 1
ATOM 607 N N . GLY A 1 84 ? 0.115 -8.101 -11.053 1.00 83.19 84 GLY A N 1
ATOM 608 C CA . GLY A 1 84 ? -0.635 -7.023 -11.680 1.00 83.19 84 GLY A CA 1
ATOM 609 C C . GLY A 1 84 ? -0.021 -6.580 -12.997 1.00 83.19 84 GLY A C 1
ATOM 610 O O . GLY A 1 84 ? 0.809 -7.276 -13.571 1.00 83.19 84 GLY A O 1
ATOM 611 N N . TYR A 1 85 ? -0.440 -5.411 -13.459 1.00 88.62 85 TYR A N 1
ATOM 612 C CA . TYR A 1 85 ? 0.066 -4.764 -14.669 1.00 88.62 85 TYR A CA 1
ATOM 613 C C . TYR A 1 85 ? 0.936 -3.572 -14.283 1.00 88.62 85 TYR A C 1
ATOM 615 O O . TYR A 1 85 ? 0.733 -2.989 -13.212 1.00 88.62 85 TYR A O 1
ATOM 623 N N . TYR A 1 86 ? 1.892 -3.195 -15.128 1.00 88.56 86 TYR A N 1
ATOM 624 C CA . TYR A 1 86 ? 2.640 -1.964 -14.897 1.00 88.56 86 TYR A CA 1
ATOM 625 C C . TYR A 1 86 ? 1.779 -0.730 -15.180 1.00 88.56 86 TYR A C 1
ATOM 627 O O . TYR A 1 86 ? 0.878 -0.751 -16.013 1.00 88.56 86 TYR A O 1
ATOM 635 N N . SER A 1 87 ? 2.053 0.364 -14.473 1.00 86.56 87 SER A N 1
ATOM 636 C CA . SER A 1 87 ? 1.627 1.682 -14.934 1.00 86.56 87 SER A CA 1
ATOM 637 C C . SER A 1 87 ? 2.406 2.075 -16.185 1.00 86.56 87 SER A C 1
ATOM 639 O O . SER A 1 87 ? 3.562 1.677 -16.330 1.00 86.56 87 SER A O 1
ATOM 641 N N . GLU A 1 88 ? 1.833 2.965 -16.992 1.00 90.75 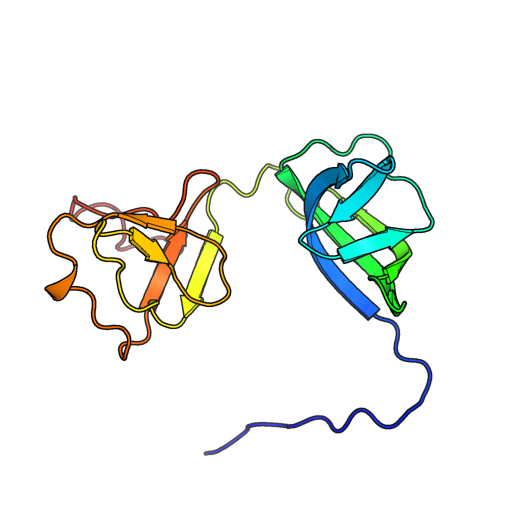88 GLU A N 1
ATOM 642 C CA . GLU A 1 88 ? 2.615 3.736 -17.962 1.00 90.75 88 GLU A CA 1
ATOM 643 C C . GLU A 1 88 ? 3.818 4.389 -17.251 1.00 90.75 88 GLU A C 1
ATOM 645 O O . GLU A 1 88 ? 3.628 5.029 -16.203 1.00 90.75 88 GLU A O 1
ATOM 650 N N . PRO A 1 89 ? 5.052 4.199 -17.746 1.00 86.88 89 PRO A N 1
ATOM 651 C CA . PRO A 1 89 ? 6.225 4.849 -17.184 1.00 86.88 89 PRO A CA 1
ATOM 652 C C . PRO A 1 89 ? 6.125 6.368 -17.305 1.00 86.88 89 PRO A C 1
ATOM 654 O O . PRO A 1 89 ? 5.723 6.915 -18.332 1.00 86.88 89 PRO A O 1
ATOM 657 N N . GLN A 1 90 ? 6.524 7.073 -16.253 1.00 86.75 90 GLN A N 1
ATOM 658 C CA . GLN A 1 90 ? 6.665 8.525 -16.303 1.00 86.75 90 GLN A CA 1
ATOM 659 C C . GLN A 1 90 ? 7.891 8.916 -17.138 1.00 86.75 90 GLN A C 1
ATOM 661 O O . GLN A 1 90 ? 8.817 8.126 -17.314 1.00 86.75 90 GLN A O 1
ATOM 666 N N . SER A 1 91 ? 7.955 10.177 -17.575 1.00 81.12 91 SER A N 1
ATOM 667 C CA . SER A 1 91 ? 9.140 10.731 -18.255 1.00 81.12 91 SER A CA 1
ATOM 668 C C . SER A 1 91 ? 10.416 10.667 -17.406 1.00 81.12 91 SER A C 1
ATOM 670 O O . SER A 1 91 ? 11.515 10.728 -17.943 1.00 81.12 91 SER A O 1
ATOM 672 N N . SER A 1 92 ? 10.270 10.524 -16.088 1.00 78.94 92 SER A N 1
ATOM 673 C CA . SER A 1 92 ? 11.349 10.291 -15.130 1.00 78.94 92 SER A CA 1
ATOM 674 C C . SER A 1 92 ? 11.791 8.829 -15.028 1.00 78.94 92 SER A C 1
ATOM 676 O O . SER A 1 92 ? 12.590 8.530 -14.156 1.00 78.94 92 SER A O 1
ATOM 678 N N . GLY A 1 93 ? 11.241 7.902 -15.816 1.00 79.12 93 GLY A N 1
ATOM 679 C CA . GLY A 1 93 ? 11.555 6.471 -15.721 1.00 79.12 93 GLY A CA 1
ATOM 680 C C . GLY A 1 93 ? 10.854 5.738 -14.570 1.00 79.12 93 GLY A C 1
ATOM 681 O O . GLY A 1 93 ? 11.031 4.530 -14.410 1.00 79.12 93 GLY A O 1
ATOM 682 N N . LEU A 1 94 ? 10.043 6.435 -13.765 1.00 84.25 94 LEU A N 1
ATOM 683 C CA . LEU A 1 94 ? 9.300 5.832 -12.657 1.00 84.25 94 LEU A CA 1
ATOM 684 C C . LEU A 1 94 ? 8.076 5.053 -13.141 1.00 84.25 94 LEU A C 1
ATOM 686 O O . LEU A 1 94 ? 7.269 5.563 -13.918 1.00 84.25 94 LEU A O 1
ATOM 690 N N . TYR A 1 95 ? 7.885 3.858 -12.592 1.00 86.12 95 TYR A N 1
ATOM 691 C CA . TYR A 1 95 ? 6.726 3.004 -12.843 1.00 86.12 95 TYR A CA 1
ATOM 692 C C . TYR A 1 95 ? 6.338 2.221 -11.579 1.00 86.12 95 TYR A C 1
ATOM 694 O O . TYR A 1 95 ? 7.069 2.202 -10.590 1.00 86.12 95 TYR A O 1
ATOM 702 N N . LYS A 1 96 ? 5.162 1.590 -11.581 1.00 87.19 96 LYS A N 1
ATOM 703 C CA . LYS A 1 96 ? 4.668 0.760 -10.469 1.00 87.19 96 LYS A CA 1
ATOM 704 C C . LYS A 1 96 ? 3.911 -0.457 -10.971 1.00 87.19 96 LYS A C 1
ATOM 706 O O . LYS A 1 96 ? 3.421 -0.444 -12.095 1.00 87.19 96 LYS A O 1
ATOM 711 N N . VAL A 1 97 ? 3.737 -1.464 -10.116 1.00 82.56 97 VAL A N 1
ATOM 712 C CA . VAL A 1 97 ? 2.673 -2.462 -10.320 1.00 82.56 97 VAL A CA 1
ATOM 713 C C . VAL A 1 97 ? 1.359 -1.848 -9.828 1.00 82.56 97 VAL A C 1
ATOM 715 O O . VAL A 1 97 ? 1.253 -1.370 -8.696 1.00 82.56 97 VAL A O 1
ATOM 718 N N . LEU A 1 98 ? 0.351 -1.791 -10.694 1.00 80.94 98 LEU A N 1
ATOM 719 C CA . LEU A 1 98 ? -0.949 -1.217 -10.360 1.00 80.94 98 LEU A CA 1
ATOM 720 C C . LEU A 1 98 ? -1.595 -2.006 -9.215 1.00 80.94 98 LEU A C 1
ATOM 722 O O . LEU A 1 98 ? -1.646 -3.232 -9.238 1.00 80.94 98 LEU A O 1
ATOM 726 N N . GLY A 1 99 ? -2.074 -1.284 -8.202 1.00 73.94 99 GLY A N 1
ATOM 727 C CA . GLY A 1 99 ? -2.684 -1.869 -7.006 1.00 73.94 99 GLY A CA 1
ATOM 728 C C . GLY A 1 99 ? -1.708 -2.282 -5.898 1.00 73.94 99 GLY A C 1
ATOM 729 O O . GLY A 1 99 ? -2.175 -2.549 -4.798 1.00 73.94 99 GLY A O 1
ATOM 730 N N . SER A 1 100 ? -0.385 -2.283 -6.126 1.00 76.56 100 SER A N 1
ATOM 731 C CA . SER A 1 100 ? 0.591 -2.638 -5.076 1.00 76.56 100 SER A CA 1
ATOM 732 C C . SER A 1 100 ? 1.127 -1.451 -4.276 1.00 76.56 100 SER A C 1
ATOM 734 O O . SER A 1 100 ? 1.613 -1.629 -3.167 1.00 76.56 100 SER A O 1
ATOM 736 N N . GLY A 1 101 ? 1.108 -0.246 -4.857 1.00 73.19 101 GLY A N 1
ATOM 737 C CA . GLY A 1 101 ? 1.781 0.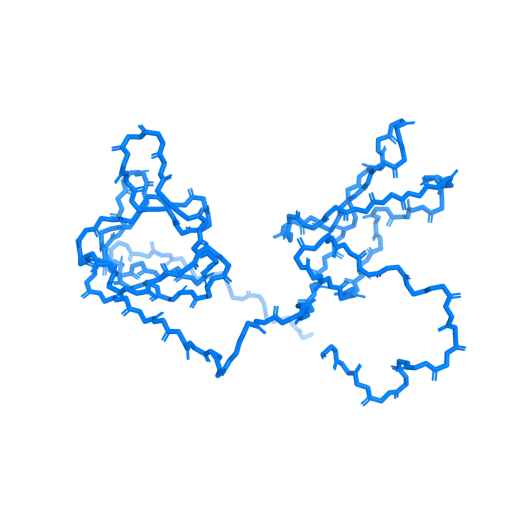925 -4.281 1.00 73.19 101 GLY A CA 1
ATOM 738 C C . GLY A 1 101 ? 3.315 0.882 -4.361 1.00 73.19 101 GLY A C 1
ATOM 739 O O . GLY A 1 101 ? 3.958 1.849 -3.968 1.00 73.19 101 GLY A O 1
ATOM 740 N N . LEU A 1 102 ? 3.902 -0.188 -4.911 1.00 79.50 102 LEU A N 1
ATOM 741 C CA . LEU A 1 102 ? 5.350 -0.363 -5.037 1.00 79.50 102 LEU A CA 1
ATOM 742 C C . LEU A 1 102 ? 5.875 0.344 -6.285 1.00 79.50 102 LEU A C 1
ATOM 744 O O . LEU A 1 102 ? 5.426 0.062 -7.399 1.00 79.50 102 LEU A O 1
ATOM 748 N N . ILE A 1 103 ? 6.841 1.235 -6.087 1.00 80.25 103 ILE A N 1
ATOM 749 C CA . ILE A 1 103 ? 7.452 2.052 -7.137 1.00 80.25 103 ILE A CA 1
ATOM 750 C C . ILE A 1 103 ? 8.790 1.431 -7.552 1.00 80.25 103 ILE A C 1
ATOM 752 O O . ILE A 1 103 ? 9.475 0.790 -6.755 1.00 80.25 103 ILE A O 1
ATOM 756 N N . ALA A 1 104 ? 9.152 1.620 -8.813 1.00 83.19 104 ALA A N 1
ATOM 757 C CA . ALA A 1 104 ? 10.447 1.295 -9.378 1.00 83.19 104 ALA A CA 1
ATOM 758 C C . ALA A 1 104 ? 10.877 2.353 -10.387 1.00 83.19 104 ALA A C 1
ATOM 760 O O . ALA A 1 104 ? 10.078 3.180 -10.826 1.00 83.19 104 ALA A O 1
ATOM 761 N N . TYR A 1 105 ? 12.148 2.291 -10.760 1.00 84.50 105 TYR A N 1
ATOM 762 C CA . TYR A 1 105 ? 12.776 3.166 -11.735 1.00 84.50 105 TYR A CA 1
ATOM 763 C C . TYR A 1 105 ? 13.427 2.326 -12.840 1.00 84.50 105 TYR A C 1
ATOM 765 O O . TYR A 1 105 ? 13.928 1.232 -12.574 1.00 84.50 105 TYR A O 1
ATOM 773 N N . SER A 1 106 ? 13.399 2.826 -14.072 1.00 82.31 106 SER A N 1
ATOM 774 C CA . SER A 1 106 ? 14.125 2.272 -15.215 1.00 82.31 106 SER A CA 1
ATOM 775 C C . SER A 1 106 ? 14.733 3.405 -16.035 1.00 82.31 106 SER A C 1
ATOM 777 O O . SER A 1 106 ? 14.032 4.357 -16.371 1.00 82.31 106 SER A O 1
ATOM 779 N N . ASP A 1 107 ? 16.000 3.259 -16.426 1.00 82.75 107 ASP A N 1
ATOM 780 C CA . ASP A 1 107 ? 16.657 4.140 -17.406 1.00 82.75 107 ASP A CA 1
ATOM 781 C C . ASP A 1 107 ? 16.155 3.910 -18.845 1.00 82.75 107 ASP A C 1
ATOM 783 O O . ASP A 1 107 ? 16.474 4.677 -19.749 1.00 82.75 107 ASP A O 1
ATOM 787 N N . GLN A 1 108 ? 15.375 2.847 -19.056 1.00 8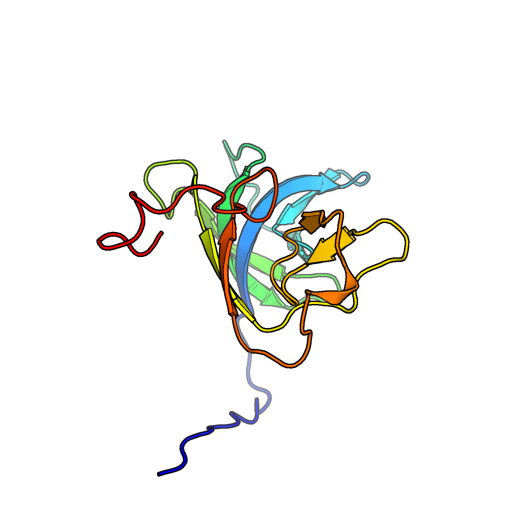3.12 108 GLN A N 1
ATOM 788 C CA . GLN A 1 108 ? 14.797 2.445 -20.339 1.00 83.12 108 GLN A CA 1
ATOM 789 C C . GLN A 1 108 ? 13.284 2.219 -20.169 1.00 83.12 108 GLN A C 1
ATOM 791 O O . GLN A 1 108 ? 12.821 1.070 -20.141 1.00 83.12 108 GLN A O 1
ATOM 796 N N . PRO A 1 109 ? 12.494 3.285 -19.932 1.00 81.69 109 PRO A N 1
ATOM 797 C CA . PRO A 1 109 ? 11.052 3.177 -19.711 1.00 81.69 109 PRO A CA 1
ATOM 798 C C . PRO A 1 109 ? 10.317 2.532 -20.892 1.00 81.69 109 PRO A C 1
ATOM 800 O O . PRO A 1 109 ? 9.329 1.839 -20.687 1.00 81.69 109 PRO A O 1
ATOM 803 N N . GLU A 1 110 ? 10.822 2.681 -22.115 1.00 81.94 110 GLU A N 1
ATOM 804 C CA . GLU A 1 110 ? 10.259 2.094 -23.332 1.00 81.94 110 GLU A CA 1
ATOM 805 C C . GLU A 1 110 ? 10.239 0.558 -23.341 1.00 81.94 110 GLU A C 1
ATOM 807 O O . GLU A 1 110 ? 9.498 -0.038 -24.120 1.00 81.94 110 GLU A O 1
ATOM 812 N N . MET A 1 111 ? 11.031 -0.093 -22.482 1.00 82.31 111 MET A N 1
ATOM 813 C CA . MET A 1 111 ? 11.023 -1.552 -22.338 1.00 82.31 111 MET A CA 1
ATOM 814 C C . MET A 1 111 ? 9.936 -2.060 -21.382 1.00 82.31 111 MET A C 1
ATOM 816 O O . MET A 1 111 ? 9.728 -3.270 -21.276 1.00 82.31 111 MET A O 1
ATOM 820 N N . ILE A 1 112 ? 9.263 -1.167 -20.654 1.00 84.69 112 ILE A N 1
ATOM 821 C CA . ILE A 1 112 ? 8.176 -1.535 -19.751 1.00 84.69 112 ILE A CA 1
ATOM 822 C C . ILE A 1 112 ? 6.898 -1.678 -20.574 1.00 84.69 112 ILE A C 1
ATOM 824 O O . ILE A 1 112 ? 6.350 -0.689 -21.050 1.00 84.69 112 ILE A O 1
ATOM 828 N N . ASP A 1 113 ? 6.407 -2.910 -20.713 1.00 86.50 113 ASP A N 1
ATOM 829 C CA . ASP A 1 113 ? 5.110 -3.173 -21.337 1.00 86.50 113 ASP A CA 1
ATOM 830 C C . ASP A 1 113 ? 3.984 -3.137 -20.284 1.00 86.50 113 ASP A C 1
ATOM 832 O O . ASP A 1 113 ? 3.886 -4.054 -19.457 1.00 86.50 113 ASP A O 1
ATOM 836 N N . PRO A 1 114 ? 3.108 -2.115 -20.300 1.00 87.31 114 PRO A N 1
ATOM 837 C CA . PRO A 1 114 ? 1.996 -2.002 -19.359 1.00 87.31 114 PRO A CA 1
ATOM 838 C C . PRO A 1 114 ? 0.890 -3.037 -19.610 1.00 87.31 114 PRO A C 1
ATOM 840 O O . PRO A 1 114 ? 0.067 -3.274 -18.728 1.00 87.31 114 PRO A O 1
ATOM 843 N N . ASN A 1 115 ? 0.867 -3.692 -20.774 1.00 87.44 115 ASN A N 1
ATOM 844 C CA . ASN A 1 115 ? -0.173 -4.658 -21.138 1.00 87.44 115 ASN A CA 1
ATOM 845 C C . ASN A 1 115 ? 0.173 -6.096 -20.738 1.00 87.44 115 ASN A C 1
ATOM 847 O O . ASN A 1 115 ? -0.662 -6.996 -20.868 1.00 87.44 115 ASN A O 1
ATOM 851 N N . THR A 1 116 ? 1.381 -6.323 -20.225 1.00 80.88 116 THR A N 1
ATOM 852 C CA . THR A 1 116 ? 1.816 -7.635 -19.761 1.00 80.88 116 THR A CA 1
ATOM 853 C C . THR A 1 116 ? 1.509 -7.808 -18.273 1.00 80.88 116 THR A C 1
ATOM 855 O O . THR A 1 116 ? 1.870 -6.982 -17.434 1.00 80.88 116 THR A O 1
ATOM 858 N N . LEU A 1 117 ? 0.848 -8.919 -17.933 1.00 82.25 117 LEU A N 1
ATOM 859 C CA . LEU A 1 117 ? 0.652 -9.328 -16.544 1.00 82.25 117 LEU A CA 1
ATOM 860 C C . LEU A 1 117 ? 1.988 -9.807 -15.969 1.00 82.25 117 LEU A C 1
ATOM 862 O O . LEU A 1 117 ? 2.613 -10.717 -16.513 1.00 82.25 117 LEU A O 1
ATOM 866 N N . VAL A 1 118 ? 2.392 -9.242 -14.838 1.00 81.75 118 VAL A N 1
ATOM 867 C CA . VAL A 1 118 ? 3.655 -9.560 -14.175 1.00 81.75 118 VAL A CA 1
ATOM 868 C C . VAL A 1 118 ? 3.445 -10.049 -12.754 1.00 81.75 118 VAL A C 1
ATOM 870 O O . VAL A 1 118 ? 2.476 -9.699 -12.081 1.00 81.75 118 VAL A O 1
ATOM 873 N N . ILE A 1 119 ? 4.407 -10.842 -12.293 1.00 82.31 119 ILE A N 1
ATOM 874 C CA . ILE A 1 119 ? 4.572 -11.225 -10.896 1.00 82.31 119 ILE A CA 1
ATOM 875 C C . ILE A 1 119 ? 5.925 -10.677 -10.454 1.00 82.31 119 ILE A C 1
ATOM 877 O O . ILE A 1 119 ? 6.943 -10.960 -11.085 1.00 82.31 119 ILE A O 1
ATOM 881 N N . ARG A 1 120 ? 5.941 -9.860 -9.402 1.00 82.69 120 ARG A N 1
ATOM 882 C CA . ARG A 1 120 ? 7.155 -9.219 -8.884 1.00 82.69 120 ARG A CA 1
ATOM 883 C C . ARG A 1 120 ? 7.220 -9.352 -7.373 1.00 82.69 120 ARG A C 1
ATOM 885 O O . ARG A 1 120 ? 6.189 -9.395 -6.712 1.00 82.69 120 ARG A O 1
ATOM 892 N N . CYS A 1 121 ? 8.436 -9.377 -6.844 1.00 83.56 121 CYS A N 1
ATOM 893 C CA . CYS A 1 121 ? 8.664 -9.181 -5.423 1.00 83.56 121 CYS A CA 1
ATOM 894 C C . CYS A 1 121 ? 8.922 -7.691 -5.157 1.00 83.56 121 CYS A C 1
ATOM 896 O O . CYS A 1 121 ? 9.504 -6.990 -5.993 1.00 83.56 121 CYS A O 1
ATOM 898 N N . GLY A 1 122 ? 8.504 -7.212 -3.996 1.00 79.56 122 GLY A N 1
ATOM 899 C CA . GLY A 1 122 ? 8.895 -5.908 -3.482 1.00 79.56 122 GLY A CA 1
ATOM 900 C C . GLY A 1 122 ? 9.106 -5.943 -1.984 1.00 79.56 122 GLY A C 1
ATOM 901 O O . GLY A 1 122 ? 8.696 -6.889 -1.320 1.00 79.56 122 GLY A O 1
ATOM 902 N N . ASP A 1 123 ? 9.746 -4.911 -1.473 1.00 77.94 123 ASP A N 1
ATOM 903 C CA . ASP A 1 123 ? 10.005 -4.717 -0.052 1.00 77.94 123 ASP A CA 1
ATOM 904 C C . ASP A 1 123 ? 9.603 -3.292 0.364 1.00 77.94 123 ASP A C 1
ATOM 906 O O . ASP A 1 123 ? 8.991 -2.547 -0.408 1.00 77.94 123 ASP A O 1
ATOM 910 N N . GLY A 1 124 ? 9.946 -2.897 1.593 1.00 70.19 124 GLY A N 1
ATOM 911 C CA . GLY A 1 124 ? 9.686 -1.550 2.113 1.00 70.19 124 GLY A CA 1
ATOM 912 C C . GLY A 1 124 ? 10.336 -0.403 1.321 1.00 70.19 124 GLY A C 1
ATOM 913 O O . GLY A 1 124 ? 10.071 0.755 1.633 1.00 70.19 124 GLY A O 1
ATOM 914 N N . SER A 1 125 ? 11.167 -0.696 0.314 1.00 71.56 125 SER A N 1
ATOM 915 C CA . SER A 1 125 ? 11.836 0.281 -0.550 1.00 71.56 125 SER A CA 1
ATOM 916 C C . SER A 1 125 ? 11.294 0.341 -1.987 1.00 71.56 125 SER A C 1
ATOM 918 O O . SER A 1 125 ? 11.551 1.327 -2.679 1.00 71.56 125 SER A O 1
ATOM 920 N N . GLY A 1 126 ? 10.509 -0.646 -2.440 1.00 79.88 126 GLY A N 1
ATOM 921 C CA . GLY A 1 126 ? 9.913 -0.653 -3.783 1.00 79.88 126 GLY A CA 1
ATOM 922 C C . GLY A 1 126 ? 9.872 -2.031 -4.443 1.00 79.88 126 GLY A C 1
ATOM 923 O O . GLY A 1 126 ? 9.894 -3.059 -3.769 1.00 79.88 126 GLY A O 1
ATOM 924 N N . LEU A 1 127 ? 9.775 -2.074 -5.779 1.00 82.88 127 LEU A N 1
ATOM 925 C CA . LEU A 1 127 ? 9.920 -3.345 -6.505 1.00 82.88 127 LEU A CA 1
ATOM 926 C C . LEU A 1 127 ? 11.391 -3.760 -6.529 1.00 82.88 127 LEU A C 1
ATOM 928 O O . LEU A 1 127 ? 12.262 -2.990 -6.933 1.00 82.88 127 LEU A O 1
ATOM 932 N N . ILE A 1 128 ? 11.650 -5.026 -6.220 1.00 82.50 128 ILE A N 1
ATOM 933 C CA . ILE A 1 128 ? 12.979 -5.612 -6.353 1.00 82.50 128 ILE A CA 1
ATOM 934 C C . ILE A 1 128 ? 13.243 -5.823 -7.850 1.00 82.50 128 ILE A C 1
ATOM 936 O O . ILE A 1 128 ? 12.506 -6.541 -8.542 1.00 82.50 128 ILE A O 1
ATOM 940 N N . ILE A 1 129 ? 14.268 -5.157 -8.386 1.00 67.31 129 ILE A N 1
ATOM 941 C CA . ILE A 1 129 ? 14.729 -5.342 -9.767 1.00 67.31 129 ILE A CA 1
ATOM 942 C C . ILE A 1 129 ? 15.845 -6.382 -9.753 1.00 67.31 129 ILE A C 1
ATOM 944 O O . ILE A 1 129 ? 16.954 -6.126 -9.293 1.00 67.31 129 ILE A O 1
ATOM 948 N N . VAL A 1 130 ? 15.537 -7.585 -10.237 1.00 58.50 130 VAL A N 1
ATOM 949 C CA . VAL A 1 130 ? 16.507 -8.680 -10.294 1.00 58.50 130 VAL A CA 1
ATOM 950 C C . VAL A 1 130 ? 17.435 -8.451 -11.486 1.00 58.50 130 VAL A C 1
ATOM 952 O O . VAL A 1 130 ? 17.098 -8.780 -12.617 1.00 58.50 130 VAL A O 1
ATOM 955 N N . GLY A 1 131 ? 18.603 -7.864 -11.225 1.00 46.75 131 GLY A N 1
ATOM 956 C CA . GLY A 1 131 ? 19.686 -7.684 -12.200 1.00 46.75 131 GLY A CA 1
ATOM 957 C C . GLY A 1 131 ? 20.700 -8.835 -12.252 1.00 46.75 131 GLY A C 1
ATOM 958 O O . GLY A 1 131 ? 21.751 -8.684 -12.862 1.00 46.75 131 GLY A O 1
ATOM 959 N N . SER A 1 132 ? 20.435 -9.969 -11.602 1.00 36.34 132 SER A N 1
ATOM 960 C CA . SER A 1 132 ? 21.360 -11.105 -11.555 1.00 36.34 132 SER A CA 1
ATOM 961 C C . SER A 1 132 ? 20.576 -12.413 -11.610 1.00 36.34 132 SER A C 1
ATOM 963 O O . SER A 1 132 ? 19.915 -12.820 -10.652 1.00 36.34 132 SER A O 1
ATOM 965 N N . ILE A 1 133 ? 20.610 -13.031 -12.786 1.00 41.12 133 ILE A N 1
ATOM 966 C CA . ILE A 1 133 ? 20.371 -14.458 -12.988 1.00 41.12 133 ILE A CA 1
ATOM 967 C C . ILE A 1 133 ? 21.266 -15.231 -12.014 1.00 41.12 133 ILE A C 1
ATOM 969 O O . ILE A 1 133 ? 22.466 -15.243 -12.224 1.00 41.12 133 ILE A O 1
ATOM 973 N N . ASP A 1 134 ? 20.695 -15.759 -10.923 1.00 34.09 134 ASP A N 1
ATOM 974 C CA . ASP A 1 134 ? 21.120 -17.020 -10.272 1.00 34.09 134 ASP A CA 1
ATOM 975 C C . ASP A 1 134 ? 20.384 -17.356 -8.951 1.00 34.09 134 ASP A C 1
ATOM 977 O O . ASP A 1 134 ? 20.630 -18.416 -8.383 1.00 34.09 134 ASP A O 1
ATOM 981 N N . ALA A 1 135 ? 19.429 -16.550 -8.458 1.00 38.50 135 ALA A N 1
ATOM 982 C CA . ALA A 1 135 ? 18.818 -16.813 -7.135 1.00 38.50 135 ALA A CA 1
ATOM 983 C C . ALA A 1 135 ? 17.292 -17.052 -7.084 1.00 38.50 135 ALA A C 1
ATOM 985 O O . ALA A 1 135 ? 16.760 -17.250 -5.997 1.00 38.50 135 ALA A O 1
ATOM 986 N N . PHE A 1 136 ? 16.563 -17.062 -8.209 1.00 44.25 136 PHE A N 1
ATOM 987 C CA . PHE A 1 136 ? 15.083 -17.115 -8.186 1.00 44.25 136 PHE A CA 1
ATOM 988 C C . PHE A 1 136 ? 14.454 -18.423 -8.678 1.00 44.25 136 PHE A C 1
ATOM 990 O O . PHE A 1 136 ? 13.233 -18.532 -8.748 1.00 44.25 136 PHE A O 1
ATOM 997 N N . ALA A 1 137 ? 15.247 -19.452 -8.985 1.00 36.50 137 ALA A N 1
ATOM 998 C CA . ALA A 1 137 ? 14.691 -20.709 -9.489 1.00 36.50 137 ALA A CA 1
ATOM 999 C C . ALA A 1 137 ? 13.976 -21.566 -8.420 1.00 36.50 137 ALA A C 1
ATOM 1001 O O . ALA A 1 137 ? 13.398 -22.587 -8.781 1.00 36.50 137 ALA A O 1
ATOM 1002 N N . GLN A 1 138 ? 13.991 -21.198 -7.131 1.00 37.44 138 GLN A N 1
ATOM 1003 C CA . GLN A 1 138 ? 13.468 -22.082 -6.073 1.00 37.44 138 GLN A CA 1
ATOM 1004 C C . GLN A 1 138 ? 12.641 -21.445 -4.958 1.00 37.44 138 GLN A C 1
ATOM 1006 O O . GLN A 1 138 ? 12.103 -22.182 -4.136 1.00 37.44 138 GLN A O 1
ATOM 1011 N N . LEU A 1 139 ? 12.461 -20.129 -4.934 1.00 39.59 139 LEU A N 1
ATOM 1012 C CA . LEU A 1 139 ? 11.623 -19.479 -3.933 1.00 39.59 139 LEU A CA 1
ATOM 1013 C C . LEU A 1 139 ? 10.734 -18.469 -4.660 1.00 39.59 139 LEU A C 1
ATOM 1015 O O . LEU A 1 139 ? 11.212 -17.460 -5.177 1.00 39.59 139 LEU A O 1
ATOM 1019 N N . GLY A 1 140 ? 9.425 -18.758 -4.713 1.00 52.03 140 GLY A N 1
ATOM 1020 C CA . GLY A 1 140 ? 8.459 -17.661 -4.645 1.00 52.03 140 GLY A CA 1
ATOM 1021 C C . GLY A 1 140 ? 8.843 -16.820 -3.433 1.00 52.03 140 GLY A C 1
ATOM 1022 O O .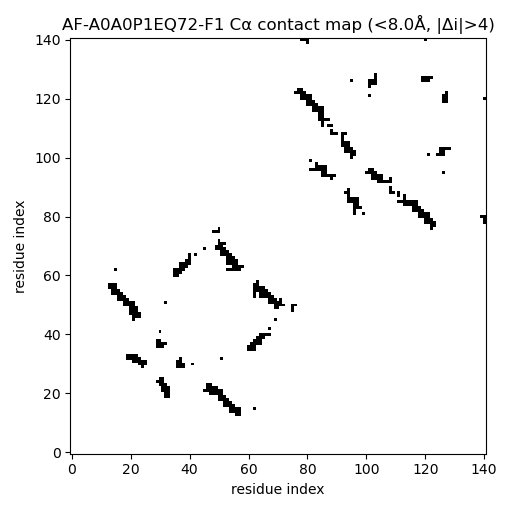 GLY A 1 140 ? 9.353 -17.412 -2.482 1.00 52.03 140 GLY A O 1
ATOM 1023 N N . CYS A 1 141 ? 8.719 -15.494 -3.549 1.00 53.78 141 CYS A N 1
ATOM 1024 C CA . CYS A 1 141 ? 9.166 -14.543 -2.532 1.00 53.78 141 CYS A CA 1
ATOM 1025 C C . CYS A 1 141 ? 9.040 -15.139 -1.105 1.00 53.78 141 CYS A C 1
ATOM 1027 O O . CYS A 1 141 ? 10.048 -15.068 -0.379 1.00 53.78 141 CYS A O 1
#

Mean predicted aligned error: 15.88 Å

Solvent-accessible surface area (backbone atoms only — not comparable to full-atom values): 8776 Å² total; per-residue (Å²): 140,87,84,84,83,80,82,78,85,70,94,66,88,69,70,36,75,48,75,34,40,27,73,44,58,48,101,85,70,44,44,29,42,65,92,29,42,48,43,69,83,79,80,81,89,77,50,69,65,40,50,33,39,38,35,24,41,66,50,99,68,32,35,40,33,78,42,79,44,67,64,86,46,100,53,78,77,68,56,43,75,45,72,35,31,40,42,80,52,43,99,82,17,38,31,31,42,54,91,68,84,33,45,40,76,37,100,58,41,87,75,62,60,43,88,46,80,45,76,45,42,25,39,100,86,18,48,64,79,84,87,62,97,84,78,67,94,83,54,83,110